Protein AF-A0A518HA60-F1 (afdb_monomer)

Structure (mmCIF, N/CA/C/O backbone):
data_AF-A0A518HA60-F1
#
_entry.id   AF-A0A518HA60-F1
#
loop_
_atom_site.group_PDB
_atom_site.id
_atom_site.type_symbol
_atom_site.label_atom_id
_atom_site.label_alt_id
_atom_site.label_comp_id
_atom_site.label_asym_id
_atom_site.label_entity_id
_atom_site.label_seq_id
_atom_site.pdbx_PDB_ins_code
_atom_site.Cartn_x
_atom_site.Cartn_y
_atom_site.Cartn_z
_atom_site.occupancy
_atom_site.B_iso_or_equiv
_atom_site.auth_seq_id
_atom_site.auth_comp_id
_atom_site.auth_asym_id
_atom_site.auth_atom_id
_atom_site.pdbx_PDB_model_num
ATOM 1 N N . MET A 1 1 ? 5.370 63.899 19.203 1.00 47.62 1 MET A N 1
ATOM 2 C CA . MET A 1 1 ? 5.753 63.215 17.944 1.00 47.62 1 MET A CA 1
ATOM 3 C C . MET A 1 1 ? 7.034 62.442 18.249 1.00 47.62 1 MET A C 1
ATOM 5 O O . MET A 1 1 ? 7.898 63.048 18.851 1.00 47.62 1 MET A O 1
ATOM 9 N N . ALA A 1 2 ? 7.220 61.149 17.992 1.00 49.16 2 ALA A N 1
ATOM 10 C CA . ALA A 1 2 ? 6.552 60.233 17.075 1.00 49.16 2 ALA A CA 1
ATOM 11 C C . ALA A 1 2 ? 6.490 58.797 17.648 1.00 49.16 2 ALA A C 1
ATOM 13 O O . ALA A 1 2 ? 7.108 58.485 18.661 1.00 49.16 2 ALA A O 1
ATOM 14 N N . ALA A 1 3 ? 5.659 57.986 16.997 1.00 49.34 3 ALA A N 1
ATOM 15 C CA . ALA A 1 3 ? 5.068 56.730 17.438 1.00 49.34 3 ALA A CA 1
ATOM 16 C C . ALA A 1 3 ? 6.052 55.577 17.696 1.00 49.34 3 ALA A C 1
ATOM 18 O O . ALA A 1 3 ? 6.947 55.312 16.898 1.00 49.34 3 ALA A O 1
ATOM 19 N N . VAL A 1 4 ? 5.782 54.818 18.761 1.00 49.41 4 VAL A N 1
ATOM 20 C CA . VAL A 1 4 ? 6.310 53.464 18.957 1.00 49.41 4 VAL A CA 1
ATOM 21 C C . VAL A 1 4 ? 5.415 52.517 18.156 1.00 49.41 4 VAL A C 1
ATOM 23 O O . VAL A 1 4 ? 4.230 52.376 18.456 1.00 49.41 4 VAL A O 1
ATOM 26 N N . LEU A 1 5 ? 5.951 51.912 17.097 1.00 54.25 5 LEU A N 1
ATOM 27 C CA . LEU A 1 5 ? 5.247 50.898 16.314 1.00 54.25 5 LEU A CA 1
ATOM 28 C C . LEU A 1 5 ? 5.143 49.616 17.149 1.00 54.25 5 LEU A C 1
ATOM 30 O O . LEU A 1 5 ? 6.115 48.879 17.298 1.00 54.25 5 LEU A O 1
ATOM 34 N N . ALA A 1 6 ? 3.962 49.361 17.709 1.00 58.62 6 ALA A N 1
ATOM 35 C CA . ALA A 1 6 ? 3.645 48.090 18.342 1.00 58.62 6 ALA A CA 1
ATOM 36 C C . ALA A 1 6 ? 3.543 47.004 17.261 1.00 58.62 6 ALA A C 1
ATOM 38 O O . ALA A 1 6 ? 2.612 46.997 16.451 1.00 58.62 6 ALA A O 1
ATOM 39 N N . LEU A 1 7 ? 4.514 46.090 17.238 1.00 49.91 7 LEU A N 1
ATOM 40 C CA . LEU A 1 7 ? 4.457 44.896 16.404 1.00 49.91 7 LEU A CA 1
ATOM 41 C C . LEU A 1 7 ? 3.309 44.017 16.920 1.00 49.91 7 LEU A C 1
ATOM 43 O O . LEU A 1 7 ? 3.367 43.485 18.027 1.00 49.91 7 LEU A O 1
ATOM 47 N N . SER A 1 8 ? 2.237 43.903 16.140 1.00 54.97 8 SER A N 1
ATOM 48 C CA . SER A 1 8 ? 1.153 42.971 16.456 1.00 54.97 8 SER A CA 1
ATOM 49 C C . SER A 1 8 ? 1.669 41.535 16.320 1.00 54.97 8 SER A C 1
ATOM 51 O O . SER A 1 8 ? 2.313 41.236 15.309 1.00 54.97 8 SER A O 1
ATOM 53 N N . PRO A 1 9 ? 1.398 40.628 17.277 1.00 57.53 9 PRO A N 1
ATOM 54 C CA . PRO A 1 9 ? 1.747 39.229 17.097 1.00 57.53 9 PRO A CA 1
ATOM 55 C C . PRO A 1 9 ? 0.926 38.678 15.930 1.00 57.53 9 PRO A C 1
ATOM 57 O O . PRO A 1 9 ? -0.299 38.826 15.890 1.00 57.53 9 PRO A O 1
ATOM 60 N N . MET A 1 10 ? 1.599 38.054 14.964 1.00 53.38 10 MET A N 1
ATOM 61 C CA . MET A 1 10 ? 0.910 37.286 13.935 1.00 53.38 10 MET A CA 1
ATOM 62 C C . MET A 1 10 ? 0.138 36.171 14.639 1.00 53.38 10 MET A C 1
ATOM 64 O O . MET A 1 10 ? 0.726 35.338 15.328 1.00 53.38 10 MET A O 1
ATOM 68 N N . ARG A 1 11 ? -1.190 36.170 14.506 1.00 58.28 11 ARG A N 1
ATOM 69 C CA . ARG A 1 11 ? -2.006 35.050 14.967 1.00 58.28 11 ARG A CA 1
ATOM 70 C C . ARG A 1 11 ? -1.642 33.831 14.127 1.00 58.28 11 ARG A C 1
ATOM 72 O O . ARG A 1 11 ? -2.031 33.750 12.966 1.00 58.28 11 ARG A O 1
ATOM 79 N N . ALA A 1 12 ? -0.906 32.895 14.719 1.00 56.56 12 ALA A N 1
ATOM 80 C CA . ALA A 1 12 ? -0.897 31.516 14.262 1.00 56.56 12 ALA A CA 1
ATOM 81 C C . ALA A 1 12 ? -2.319 30.977 14.463 1.00 56.56 12 ALA A C 1
ATOM 83 O O . ALA A 1 12 ? -2.732 30.657 15.573 1.00 56.56 12 ALA A O 1
ATOM 84 N N . GLY A 1 13 ? -3.096 31.009 13.392 1.00 50.31 13 GLY A N 1
ATOM 85 C CA . GLY A 1 13 ? -4.471 30.539 13.343 1.00 50.31 13 GLY A CA 1
ATOM 86 C C . GLY A 1 13 ? -4.757 30.053 11.936 1.00 50.31 13 GLY A C 1
ATOM 87 O O . GLY A 1 13 ? -5.606 30.605 11.249 1.00 50.31 13 GLY A O 1
ATOM 88 N N . ALA A 1 14 ? -3.957 29.094 11.473 1.00 54.66 14 ALA A N 1
ATOM 89 C CA . ALA A 1 14 ? -4.438 28.147 10.490 1.00 54.66 14 ALA A CA 1
ATOM 90 C C . ALA A 1 14 ? -4.864 26.939 11.310 1.00 54.66 14 ALA A C 1
ATOM 92 O O . ALA A 1 14 ? -4.019 26.199 11.815 1.00 54.66 14 ALA A O 1
ATOM 93 N N . ASP A 1 15 ? -6.167 26.795 11.500 1.00 51.62 15 ASP A N 1
ATOM 94 C CA . ASP A 1 15 ? -6.745 25.541 11.937 1.00 51.62 15 ASP A CA 1
ATOM 95 C C . ASP A 1 15 ? -6.334 24.515 10.873 1.00 51.62 15 ASP A C 1
ATOM 97 O O . ASP A 1 15 ? -6.898 24.471 9.776 1.00 51.62 15 ASP A O 1
ATOM 101 N N . ILE A 1 16 ? -5.274 23.747 11.142 1.00 57.53 16 ILE A N 1
ATOM 102 C CA . ILE A 1 16 ? -4.997 22.509 10.421 1.00 57.53 16 ILE A CA 1
ATOM 103 C C . ILE A 1 16 ? -6.168 21.597 10.762 1.00 57.53 16 ILE A C 1
ATOM 105 O O . ILE A 1 16 ? -6.138 20.884 11.754 1.00 57.53 16 ILE A O 1
ATOM 109 N N . GLY A 1 17 ? -7.273 21.757 10.032 1.00 55.50 17 GLY A N 1
ATOM 110 C CA . GLY A 1 17 ? -8.512 21.050 10.303 1.00 55.50 17 GLY A CA 1
ATOM 111 C C . GLY A 1 17 ? -8.214 19.563 10.365 1.00 55.50 17 GLY A C 1
ATOM 112 O O . GLY A 1 17 ? -7.912 18.964 9.332 1.00 55.50 17 GLY A O 1
ATOM 113 N N . GLU A 1 18 ? -8.253 19.011 11.577 1.00 63.25 18 GLU A N 1
ATOM 114 C CA . GLU A 1 18 ? -8.005 17.602 11.847 1.00 63.25 18 GLU A CA 1
ATOM 115 C C . GLU A 1 18 ? -8.932 16.793 10.939 1.00 63.25 18 GLU A C 1
ATOM 117 O O . GLU A 1 18 ? -10.163 16.899 11.010 1.00 63.25 18 GLU A O 1
ATOM 122 N N . ARG A 1 19 ? -8.345 16.042 10.007 1.00 67.94 19 ARG A N 1
ATOM 123 C CA . ARG A 1 19 ? -9.110 15.150 9.146 1.00 67.94 19 ARG A CA 1
ATOM 124 C C . ARG A 1 19 ? -9.366 13.883 9.945 1.00 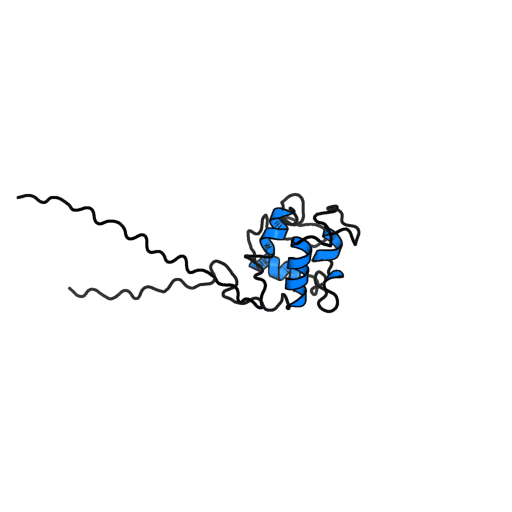67.94 19 ARG A C 1
ATOM 126 O O . ARG A 1 19 ? -8.549 12.976 9.955 1.00 67.94 19 ARG A O 1
ATOM 133 N N . ALA A 1 20 ? -10.505 13.851 10.624 1.00 67.44 20 ALA A N 1
ATOM 134 C CA . ALA A 1 20 ? -10.941 12.660 11.330 1.00 67.44 20 ALA A CA 1
ATOM 135 C C . ALA A 1 20 ? -11.471 11.623 10.328 1.00 67.44 20 ALA A C 1
ATOM 137 O O . ALA A 1 20 ? -12.507 11.843 9.695 1.00 67.44 20 ALA A O 1
ATOM 138 N N . THR A 1 21 ? -10.781 10.489 10.206 1.00 67.38 21 THR A N 1
ATOM 139 C CA . 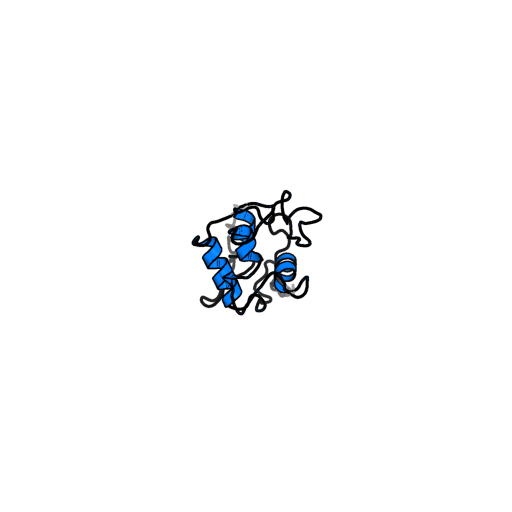THR A 1 21 ? -11.345 9.288 9.583 1.00 67.38 21 THR A CA 1
ATOM 140 C C . THR A 1 21 ? -12.482 8.778 10.473 1.00 67.38 21 THR A C 1
ATOM 142 O O . THR A 1 21 ? -12.286 8.629 11.683 1.00 67.38 21 THR A O 1
ATOM 145 N N . PRO A 1 22 ? -13.687 8.520 9.934 1.00 72.44 22 PRO A N 1
ATOM 146 C CA . PRO A 1 22 ? -14.744 7.874 10.701 1.00 72.44 22 PRO A CA 1
ATOM 147 C C . PRO A 1 22 ? -14.250 6.537 11.282 1.00 72.44 22 PRO A C 1
ATOM 149 O O . PRO A 1 22 ? -13.586 5.787 10.569 1.00 72.44 22 PRO A O 1
ATOM 152 N N . PRO A 1 23 ? -14.587 6.197 12.539 1.00 71.38 23 PRO A N 1
ATOM 153 C CA . PRO A 1 23 ? -14.033 5.026 13.231 1.00 71.38 23 PRO A CA 1
ATOM 154 C C . PRO A 1 23 ? -14.396 3.682 12.575 1.00 71.38 23 PRO A C 1
ATOM 156 O O . PRO A 1 23 ? -13.823 2.646 12.901 1.00 71.38 23 PRO A O 1
ATOM 159 N N . ASP A 1 24 ? -15.368 3.669 11.664 1.00 76.69 24 ASP A N 1
ATOM 160 C CA . ASP A 1 24 ? -15.789 2.499 10.900 1.00 76.69 24 ASP A CA 1
ATOM 161 C C . ASP A 1 24 ? -15.025 2.321 9.575 1.00 76.69 24 ASP A C 1
ATOM 163 O O . ASP A 1 24 ? -15.322 1.387 8.821 1.00 76.69 24 ASP A O 1
ATOM 167 N N . ARG A 1 25 ? -14.037 3.170 9.272 1.00 83.06 25 ARG A N 1
ATOM 168 C CA . ARG A 1 25 ? -13.336 3.189 7.980 1.00 83.06 25 ARG A CA 1
ATOM 169 C C . ARG A 1 25 ? -11.825 3.200 8.160 1.00 83.06 25 ARG A C 1
ATOM 171 O O . ARG A 1 25 ? -11.326 3.622 9.190 1.00 83.06 25 ARG A O 1
ATOM 178 N N . VAL A 1 26 ? -11.137 2.758 7.111 1.00 91.44 26 VAL A N 1
ATOM 179 C CA . VAL A 1 26 ? -9.685 2.878 6.971 1.00 91.44 26 VAL A CA 1
ATOM 180 C C . VAL A 1 26 ? -9.417 3.816 5.797 1.00 91.44 26 VAL A C 1
ATOM 182 O O . VAL A 1 26 ? -9.897 3.577 4.683 1.00 91.44 26 VAL A O 1
ATOM 185 N N . ASP A 1 27 ? -8.701 4.903 6.052 1.00 92.00 27 ASP A N 1
ATOM 186 C CA . ASP A 1 27 ? -8.347 5.922 5.073 1.00 92.00 27 ASP A CA 1
ATOM 187 C C . ASP A 1 27 ? -7.194 5.444 4.186 1.00 92.00 27 ASP A C 1
ATOM 189 O O . ASP A 1 27 ? -6.116 5.074 4.655 1.00 92.00 27 ASP A O 1
ATOM 193 N N . PHE A 1 28 ? -7.402 5.451 2.870 1.00 94.94 28 PHE A N 1
ATOM 194 C CA . PHE A 1 28 ? -6.377 4.947 1.965 1.00 94.94 28 PHE A CA 1
ATOM 195 C C . PHE A 1 28 ? -5.110 5.811 1.975 1.00 94.94 28 PHE A C 1
ATOM 197 O O . PHE A 1 28 ? -4.005 5.280 1.961 1.00 94.94 28 PHE A O 1
ATOM 204 N N . GLU A 1 29 ? -5.250 7.135 1.966 1.00 94.19 29 GLU A N 1
ATOM 205 C CA . GLU A 1 29 ? -4.101 8.034 1.876 1.00 94.19 29 GLU A CA 1
ATOM 206 C C . GLU A 1 29 ? -3.350 8.106 3.205 1.00 94.19 29 GLU A C 1
ATOM 208 O O . GLU A 1 29 ? -2.121 8.109 3.214 1.00 94.19 29 GLU A O 1
ATOM 213 N N . LEU A 1 30 ? -4.080 8.164 4.320 1.00 92.62 30 LEU A N 1
ATOM 214 C CA . LEU A 1 30 ? -3.482 8.402 5.634 1.00 92.62 30 LEU A CA 1
ATOM 215 C C . LEU A 1 30 ? -3.061 7.123 6.362 1.00 92.62 30 LEU A C 1
ATOM 217 O O . LEU A 1 30 ? -2.175 7.195 7.209 1.00 92.62 30 LEU A O 1
ATOM 221 N N . GLU A 1 31 ? -3.656 5.972 6.042 1.00 95.00 31 GLU A N 1
ATOM 222 C CA . GLU A 1 31 ? -3.402 4.720 6.769 1.00 95.00 31 GLU A CA 1
ATOM 223 C C . GLU A 1 31 ? -2.808 3.638 5.858 1.00 95.00 31 GLU A C 1
ATOM 225 O O . GLU A 1 31 ? -1.776 3.054 6.182 1.00 95.00 31 GLU A O 1
ATOM 230 N N . VAL A 1 32 ? -3.386 3.406 4.676 1.00 96.88 32 VAL A N 1
ATOM 231 C CA . VAL A 1 32 ? -2.949 2.315 3.780 1.00 96.88 32 VAL A CA 1
ATOM 232 C C . VAL A 1 32 ? -1.681 2.657 3.002 1.00 96.88 32 VAL A C 1
ATOM 234 O O . VAL A 1 32 ? -0.726 1.882 2.969 1.00 96.88 32 VAL A O 1
ATOM 237 N N . MET A 1 33 ? -1.646 3.818 2.355 1.00 97.44 33 MET A N 1
ATOM 238 C CA . MET A 1 33 ? -0.525 4.232 1.517 1.00 97.44 33 MET A CA 1
ATOM 239 C C . MET A 1 33 ? 0.812 4.296 2.285 1.00 97.44 33 MET A C 1
ATOM 241 O O . MET A 1 33 ? 1.822 3.851 1.727 1.00 97.44 33 MET A O 1
ATOM 245 N N . PRO A 1 34 ? 0.863 4.755 3.555 1.00 97.50 34 PRO A N 1
ATOM 246 C CA . PRO A 1 34 ? 2.078 4.693 4.361 1.00 97.50 34 PRO A CA 1
ATOM 247 C C . PRO A 1 34 ? 2.641 3.283 4.540 1.00 97.50 34 PRO A C 1
ATOM 249 O O . PRO A 1 34 ? 3.861 3.143 4.575 1.00 97.50 34 PRO A O 1
ATOM 252 N N . VAL A 1 35 ? 1.806 2.235 4.578 1.00 98.44 35 VAL A N 1
ATOM 253 C CA . VAL A 1 35 ? 2.280 0.839 4.623 1.00 98.44 35 VAL A CA 1
ATOM 254 C C . VAL A 1 35 ? 3.110 0.522 3.379 1.00 98.44 35 VAL A C 1
ATOM 256 O O . VAL A 1 35 ? 4.219 -0.005 3.482 1.00 98.44 35 VAL A O 1
ATOM 259 N N . PHE A 1 36 ? 2.633 0.902 2.190 1.00 98.31 36 PHE A N 1
ATOM 260 C CA . PHE A 1 36 ? 3.373 0.663 0.947 1.00 98.31 36 PHE A CA 1
ATOM 261 C C . PHE A 1 36 ? 4.710 1.398 0.910 1.00 98.31 36 PHE A C 1
ATOM 263 O O . PHE A 1 36 ? 5.680 0.862 0.371 1.00 98.31 36 PHE A O 1
ATOM 270 N N . THR A 1 37 ? 4.768 2.597 1.487 1.00 98.25 37 THR A N 1
ATOM 271 C CA . THR A 1 37 ? 6.006 3.371 1.606 1.00 98.25 37 THR A CA 1
ATOM 272 C C . THR A 1 37 ? 6.963 2.739 2.609 1.00 98.25 37 THR A C 1
ATOM 274 O O . THR A 1 37 ? 8.132 2.531 2.282 1.00 98.25 37 THR A O 1
ATOM 277 N N . LEU A 1 38 ? 6.472 2.376 3.795 1.00 98.19 38 LEU A N 1
ATOM 278 C CA . LEU A 1 38 ? 7.273 1.801 4.874 1.00 98.19 38 LEU A CA 1
ATOM 279 C C . LEU A 1 38 ? 7.972 0.506 4.442 1.00 98.19 38 LEU A C 1
ATOM 281 O O . LEU A 1 38 ? 9.154 0.322 4.719 1.00 98.19 38 LEU A O 1
ATOM 285 N N . PHE A 1 39 ? 7.269 -0.353 3.703 1.00 98.38 39 PHE A N 1
ATOM 286 C CA . PHE A 1 39 ? 7.801 -1.633 3.222 1.00 98.38 39 PHE A CA 1
ATOM 287 C C . PHE A 1 39 ? 8.363 -1.581 1.788 1.00 98.38 39 PHE A C 1
ATOM 289 O O . PHE A 1 39 ? 8.691 -2.608 1.182 1.00 98.38 39 PHE A O 1
ATOM 296 N N . GLY A 1 40 ? 8.498 -0.377 1.221 1.00 97.88 40 GLY A N 1
ATOM 297 C CA . GLY A 1 40 ? 9.157 -0.146 -0.066 1.00 97.88 40 GLY A CA 1
ATOM 298 C C . GLY A 1 40 ? 8.430 -0.734 -1.281 1.00 97.88 40 GLY A C 1
ATOM 299 O O . GLY A 1 40 ? 9.053 -0.961 -2.323 1.00 97.88 40 GLY A O 1
ATOM 300 N N . CYS A 1 41 ? 7.126 -0.997 -1.182 1.00 98.19 41 CYS A N 1
ATOM 301 C CA . CYS A 1 41 ? 6.309 -1.485 -2.293 1.00 98.19 41 CYS A CA 1
ATOM 302 C C . CYS A 1 41 ? 6.208 -0.433 -3.407 1.00 98.19 41 CYS A C 1
ATOM 304 O O . CYS A 1 41 ? 6.381 -0.754 -4.582 1.00 98.19 41 CYS A O 1
ATOM 306 N N . ASN A 1 42 ? 6.017 0.837 -3.039 1.00 98.44 42 ASN A N 1
ATOM 307 C CA . ASN A 1 42 ? 5.930 1.977 -3.961 1.00 98.44 42 ASN A CA 1
ATOM 308 C C . ASN A 1 42 ? 7.282 2.699 -4.171 1.00 98.44 42 ASN A C 1
ATOM 310 O O . ASN A 1 42 ? 7.322 3.849 -4.613 1.00 98.44 42 ASN A O 1
ATOM 314 N N . ALA A 1 43 ? 8.402 2.040 -3.861 1.00 98.31 43 ALA A N 1
ATOM 315 C CA . ALA A 1 43 ? 9.735 2.579 -4.112 1.00 98.31 43 ALA A CA 1
ATOM 316 C C . ALA A 1 43 ? 10.133 2.442 -5.591 1.00 98.31 43 ALA A C 1
ATOM 318 O O . ALA A 1 43 ? 9.643 1.567 -6.310 1.00 98.31 43 ALA A O 1
ATOM 319 N N . GLY A 1 44 ? 11.091 3.263 -6.035 1.00 98.00 44 GLY A N 1
ATOM 320 C CA . GLY A 1 44 ? 11.591 3.256 -7.418 1.00 98.00 44 GLY A CA 1
ATOM 321 C C . GLY A 1 44 ? 12.262 1.945 -7.854 1.00 98.00 44 GLY A C 1
ATOM 322 O O . GLY A 1 44 ? 12.335 1.664 -9.045 1.00 98.00 44 GLY A O 1
ATOM 323 N N . SER A 1 45 ? 12.713 1.119 -6.907 1.00 96.62 45 SER A N 1
ATOM 324 C CA . SER A 1 45 ? 13.230 -0.238 -7.150 1.00 96.62 45 SER A CA 1
ATOM 325 C C . SER A 1 45 ? 12.124 -1.301 -7.290 1.00 96.62 45 SER A C 1
ATOM 327 O O . SER A 1 45 ? 12.403 -2.467 -7.589 1.00 96.62 45 SER A O 1
ATOM 329 N N . CYS A 1 46 ? 10.862 -0.925 -7.058 1.00 97.56 46 CYS A N 1
ATOM 330 C CA . CYS A 1 46 ? 9.713 -1.822 -7.029 1.00 97.56 46 CYS A CA 1
ATOM 331 C C . CYS A 1 46 ? 8.547 -1.279 -7.881 1.00 97.56 46 CYS A C 1
ATOM 333 O O . CYS A 1 46 ? 8.760 -0.898 -9.032 1.00 97.56 46 CYS A O 1
ATOM 335 N N . HIS A 1 47 ? 7.316 -1.250 -7.364 1.00 98.38 47 HIS A N 1
ATOM 336 C CA . HIS A 1 47 ? 6.145 -0.790 -8.118 1.00 98.38 47 HIS A CA 1
ATOM 337 C C . HIS A 1 47 ? 6.098 0.731 -8.305 1.00 98.38 47 HIS A C 1
ATOM 339 O O . HIS A 1 47 ? 5.368 1.192 -9.178 1.00 98.38 47 HIS A O 1
ATOM 345 N N . GLY A 1 48 ? 6.909 1.491 -7.560 1.00 98.19 48 GLY A N 1
ATOM 346 C CA . GLY A 1 48 ? 7.118 2.929 -7.765 1.00 98.19 48 GLY A CA 1
ATOM 347 C C . GLY A 1 48 ? 8.067 3.280 -8.910 1.00 98.19 48 GLY A C 1
ATOM 348 O O . GLY A 1 48 ? 8.313 4.459 -9.169 1.00 98.19 48 GLY A O 1
ATOM 349 N N . ALA A 1 49 ? 8.646 2.281 -9.588 1.00 97.75 49 ALA A N 1
ATOM 350 C CA . ALA A 1 49 ? 9.443 2.502 -10.788 1.00 97.75 49 ALA A CA 1
ATOM 351 C C . ALA A 1 49 ? 8.611 3.205 -11.874 1.00 97.75 49 ALA A C 1
ATOM 353 O O . ALA A 1 49 ? 7.401 3.006 -11.982 1.00 97.75 49 ALA A O 1
ATOM 354 N N . ALA A 1 50 ? 9.264 3.962 -12.762 1.00 95.81 50 ALA A N 1
ATOM 355 C CA . ALA A 1 50 ? 8.577 4.672 -13.847 1.00 95.81 50 ALA A CA 1
ATOM 356 C C . ALA A 1 50 ? 7.683 3.750 -14.706 1.00 95.81 50 ALA A C 1
ATOM 358 O O . ALA A 1 50 ? 6.600 4.164 -15.129 1.00 95.81 50 ALA A O 1
ATOM 359 N N . ALA A 1 51 ? 8.108 2.500 -14.912 1.00 95.44 51 ALA A N 1
ATOM 360 C CA . ALA A 1 51 ? 7.356 1.470 -15.628 1.00 95.44 51 ALA A CA 1
ATOM 361 C C . ALA A 1 51 ? 6.486 0.568 -14.722 1.00 95.44 51 ALA A C 1
ATOM 363 O O . ALA A 1 51 ? 5.693 -0.214 -15.238 1.00 95.44 51 ALA A O 1
ATOM 364 N N . GLY A 1 52 ? 6.614 0.657 -13.394 1.00 96.69 52 GLY A N 1
ATOM 365 C CA . GLY A 1 52 ? 6.078 -0.340 -12.462 1.00 96.69 52 GLY A CA 1
ATOM 366 C C . GLY A 1 52 ? 6.740 -1.716 -12.622 1.00 96.69 52 GLY A C 1
ATOM 367 O O . GLY A 1 52 ? 7.806 -1.846 -13.228 1.00 96.69 52 GLY A O 1
ATOM 368 N N . ARG A 1 53 ? 6.108 -2.760 -12.075 1.00 95.31 53 ARG A N 1
ATOM 369 C CA . ARG A 1 53 ? 6.548 -4.167 -12.176 1.00 95.31 53 ARG A CA 1
ATOM 370 C C . ARG A 1 53 ? 5.340 -5.094 -12.269 1.00 95.31 53 ARG A C 1
ATOM 372 O O . ARG A 1 53 ? 4.331 -4.849 -11.622 1.00 95.31 53 ARG A O 1
ATOM 379 N N . GLY A 1 54 ? 5.430 -6.158 -13.070 1.00 91.56 54 GLY A N 1
ATOM 380 C CA . GLY A 1 54 ? 4.367 -7.176 -13.156 1.00 91.56 54 GLY A CA 1
ATOM 381 C C . GLY A 1 54 ? 3.010 -6.648 -13.646 1.00 91.56 54 GLY A C 1
ATOM 382 O O . GLY A 1 54 ? 1.974 -7.206 -13.301 1.00 91.56 54 GLY A O 1
ATOM 383 N N . GLY A 1 55 ? 3.000 -5.549 -14.410 1.00 93.50 55 GLY A N 1
ATOM 384 C CA . GLY A 1 55 ? 1.765 -4.868 -14.819 1.00 93.50 55 GLY A CA 1
ATOM 385 C C . GLY A 1 55 ? 1.105 -4.037 -13.712 1.00 93.50 55 GLY A C 1
ATOM 386 O O . GLY A 1 55 ? 0.000 -3.544 -13.914 1.00 93.50 55 GLY A O 1
ATOM 387 N N . PHE A 1 56 ? 1.775 -3.859 -12.570 1.00 97.12 56 PHE A N 1
ATOM 388 C CA . PHE A 1 56 ? 1.309 -3.055 -11.448 1.00 97.12 56 PHE A CA 1
ATOM 389 C C . PHE A 1 56 ? 2.243 -1.873 -11.199 1.00 97.12 56 PHE A C 1
ATOM 391 O O . PHE A 1 56 ? 3.453 -2.044 -10.997 1.00 97.12 56 PHE A O 1
ATOM 398 N N . LYS A 1 57 ? 1.677 -0.666 -11.223 1.00 97.75 57 LYS A N 1
ATOM 399 C CA . LYS A 1 57 ? 2.405 0.581 -11.015 1.00 97.75 57 LYS A CA 1
ATOM 400 C C . LYS A 1 57 ? 1.731 1.398 -9.924 1.00 97.75 57 LYS A C 1
ATOM 402 O O . LYS A 1 57 ? 0.546 1.702 -10.024 1.00 97.75 57 LYS A O 1
ATOM 407 N N . LEU A 1 58 ? 2.540 1.792 -8.952 1.00 98.38 58 LEU A N 1
ATOM 408 C CA . LEU A 1 58 ? 2.212 2.789 -7.948 1.00 98.38 58 LEU A CA 1
ATOM 409 C C . LEU A 1 58 ? 3.033 4.052 -8.220 1.00 98.38 58 LEU A C 1
ATOM 411 O O . LEU A 1 58 ? 4.058 4.030 -8.906 1.00 98.38 58 LEU A O 1
ATOM 415 N N . SER A 1 59 ? 2.564 5.174 -7.707 1.00 98.19 59 SER A N 1
ATOM 416 C CA . SER A 1 59 ? 3.269 6.437 -7.710 1.00 98.19 59 SER A CA 1
ATOM 417 C C . SER A 1 59 ? 4.485 6.335 -6.789 1.00 98.19 59 SER A C 1
ATOM 419 O O . SER A 1 59 ? 4.463 5.650 -5.764 1.00 98.19 59 SER A O 1
ATOM 421 N N . LEU A 1 60 ? 5.582 6.990 -7.172 1.00 98.38 60 LEU A N 1
ATOM 422 C CA . LEU A 1 60 ? 6.817 6.949 -6.397 1.00 98.38 60 LEU A CA 1
ATOM 423 C C . LEU A 1 60 ? 6.564 7.532 -4.999 1.00 98.38 60 LEU A C 1
ATOM 425 O O . LEU A 1 60 ? 6.224 8.708 -4.883 1.00 98.38 60 LEU A O 1
ATOM 429 N N . TYR A 1 61 ? 6.723 6.700 -3.967 1.00 97.50 61 TYR A N 1
ATOM 430 C CA . TYR A 1 61 ? 6.492 7.049 -2.559 1.00 97.50 61 TYR A CA 1
ATOM 431 C C . TYR A 1 61 ? 5.119 7.682 -2.263 1.00 97.50 61 TYR A C 1
ATOM 433 O O . TYR A 1 61 ? 5.000 8.489 -1.344 1.00 97.50 61 TYR A O 1
ATOM 441 N N . GLY A 1 62 ? 4.080 7.326 -3.028 1.00 96.31 62 GLY A N 1
ATOM 442 C CA . GLY A 1 62 ? 2.723 7.832 -2.793 1.00 96.31 62 GLY A CA 1
ATOM 443 C C . GLY A 1 62 ? 2.482 9.257 -3.302 1.00 96.31 62 GLY A C 1
ATOM 444 O O . GLY A 1 62 ? 1.601 9.950 -2.806 1.00 96.31 62 GLY A O 1
ATOM 445 N N . GLY A 1 63 ? 3.265 9.722 -4.282 1.00 96.25 63 GLY A N 1
ATOM 446 C CA . GLY A 1 63 ? 3.119 11.057 -4.871 1.00 96.25 63 GLY A CA 1
ATOM 447 C C . GLY A 1 63 ? 1.770 11.342 -5.557 1.00 96.25 63 GLY A C 1
ATOM 448 O O . GLY A 1 63 ? 1.456 12.507 -5.786 1.00 96.25 63 GLY A O 1
ATOM 449 N N . ASP A 1 64 ? 0.971 10.320 -5.884 1.00 95.94 64 ASP A N 1
ATOM 450 C CA . ASP A 1 64 ? -0.420 10.462 -6.345 1.00 95.94 64 ASP A CA 1
ATOM 451 C C . ASP A 1 64 ? -1.321 9.380 -5.706 1.00 95.94 64 ASP A C 1
ATOM 453 O O . ASP A 1 64 ? -1.590 8.338 -6.318 1.00 95.94 64 ASP A O 1
ATOM 457 N N . PRO A 1 65 ? -1.838 9.628 -4.485 1.00 94.94 65 PRO A N 1
ATOM 458 C CA . PRO A 1 65 ? -2.662 8.665 -3.752 1.00 94.94 65 PRO A CA 1
ATOM 459 C C . PRO A 1 65 ? -3.940 8.275 -4.507 1.00 94.94 65 PRO A C 1
ATOM 461 O O . PRO A 1 65 ? -4.397 7.133 -4.448 1.00 94.94 65 PRO A O 1
ATOM 464 N N . ARG A 1 66 ? -4.520 9.214 -5.268 1.00 94.56 66 ARG A N 1
ATOM 465 C CA . ARG A 1 66 ? -5.733 8.968 -6.058 1.00 94.56 66 ARG A CA 1
ATOM 466 C C . ARG A 1 66 ? -5.452 8.023 -7.220 1.00 94.56 66 ARG A C 1
ATOM 468 O O . ARG A 1 66 ? -6.306 7.200 -7.551 1.00 94.56 66 ARG A O 1
ATOM 475 N N . ALA A 1 67 ? -4.318 8.180 -7.899 1.00 95.31 67 ALA A N 1
ATOM 476 C CA . ALA A 1 67 ? -3.915 7.257 -8.953 1.00 95.31 67 ALA A CA 1
ATOM 477 C C . ALA A 1 67 ? -3.598 5.869 -8.396 1.00 95.31 67 ALA A C 1
ATOM 479 O O . A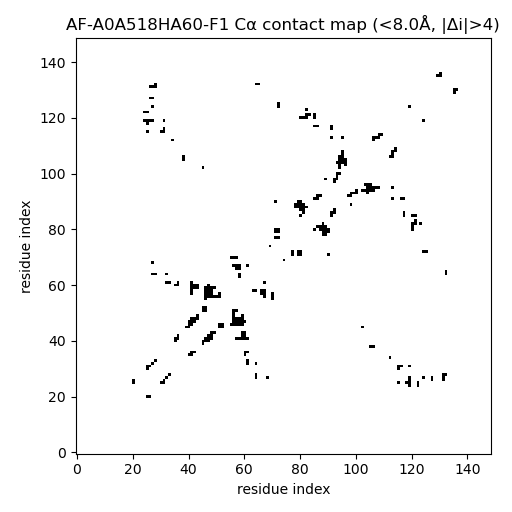LA A 1 67 ? -4.041 4.889 -8.991 1.00 95.31 67 ALA A O 1
ATOM 480 N N . ASP A 1 68 ? -2.932 5.793 -7.245 1.00 97.62 68 ASP A N 1
ATOM 481 C CA . ASP A 1 68 ? -2.573 4.531 -6.588 1.00 97.62 68 ASP A CA 1
ATOM 482 C C . ASP A 1 68 ? -3.803 3.744 -6.154 1.00 97.62 68 ASP A C 1
ATOM 484 O O . ASP A 1 68 ? -3.930 2.556 -6.456 1.00 97.62 68 ASP A O 1
ATOM 488 N N . HIS A 1 69 ? -4.773 4.429 -5.551 1.00 97.06 69 HIS A N 1
ATOM 489 C CA . HIS A 1 69 ? -6.064 3.837 -5.219 1.00 97.06 69 HIS A CA 1
ATOM 490 C C . HIS A 1 69 ? -6.766 3.271 -6.455 1.00 97.06 69 HIS A C 1
ATOM 492 O O . HIS A 1 69 ? -7.196 2.118 -6.458 1.00 97.06 69 HIS A O 1
ATOM 498 N N . ARG A 1 70 ? -6.828 4.040 -7.552 1.00 95.56 70 ARG A N 1
ATOM 499 C CA . ARG A 1 70 ? -7.408 3.550 -8.815 1.00 95.56 70 ARG A CA 1
ATOM 500 C C . ARG A 1 70 ? -6.631 2.363 -9.383 1.00 95.56 70 ARG A C 1
ATOM 502 O O . ARG A 1 70 ? -7.256 1.453 -9.928 1.00 95.56 70 ARG A O 1
ATOM 509 N N . ALA A 1 71 ? -5.303 2.371 -9.279 1.00 96.44 71 ALA A N 1
ATOM 510 C CA . ALA A 1 71 ? -4.459 1.279 -9.745 1.00 96.44 71 ALA A CA 1
ATOM 511 C C . ALA A 1 71 ? -4.762 -0.023 -8.999 1.00 96.44 71 ALA A C 1
ATOM 513 O O . ALA A 1 71 ? -4.931 -1.064 -9.628 1.00 96.44 71 ALA A O 1
ATOM 514 N N . ILE A 1 72 ? -4.932 0.058 -7.683 1.00 97.19 72 ILE A N 1
ATOM 515 C CA . ILE A 1 72 ? -5.264 -1.088 -6.837 1.00 97.19 72 ILE A CA 1
ATOM 516 C C . ILE A 1 72 ? -6.703 -1.562 -7.069 1.00 97.19 72 ILE A C 1
ATOM 518 O O . ILE A 1 72 ? -6.947 -2.746 -7.273 1.00 97.19 72 ILE A O 1
ATOM 522 N N . VAL A 1 73 ? -7.673 -0.648 -7.047 1.00 95.75 73 VAL A N 1
ATOM 523 C CA . VAL A 1 73 ? -9.094 -1.021 -6.956 1.00 95.75 73 VAL A CA 1
ATOM 524 C C . VAL A 1 73 ? -9.733 -1.279 -8.322 1.00 95.75 73 VAL A C 1
ATOM 526 O O . VAL A 1 73 ? -10.734 -1.989 -8.406 1.00 95.75 73 VAL A O 1
ATOM 529 N N . ARG A 1 74 ? -9.220 -0.678 -9.405 1.00 92.25 74 ARG A N 1
ATOM 530 C CA . ARG A 1 74 ? -9.922 -0.647 -10.706 1.00 92.25 74 ARG A CA 1
ATOM 531 C C . ARG A 1 74 ? -9.127 -1.196 -11.883 1.00 92.25 74 ARG A C 1
ATOM 533 O O . ARG A 1 74 ? -9.739 -1.712 -12.814 1.00 92.25 74 ARG A O 1
ATOM 540 N N . GLN A 1 75 ? -7.804 -1.040 -11.907 1.00 92.31 75 GLN A N 1
ATOM 541 C CA . GLN A 1 75 ? -7.021 -1.493 -13.060 1.00 92.31 75 GLN A CA 1
ATOM 542 C C . GLN A 1 75 ? -7.026 -3.016 -13.164 1.00 92.31 75 GLN A C 1
ATOM 544 O O . GLN A 1 75 ? -7.145 -3.715 -12.160 1.00 92.31 75 GLN A O 1
ATOM 549 N N . LEU A 1 76 ? -6.889 -3.515 -14.398 1.00 91.06 76 LEU A N 1
ATOM 550 C CA . LEU A 1 76 ? -6.911 -4.950 -14.698 1.00 91.06 76 LEU A CA 1
ATOM 551 C C . LEU A 1 76 ? -8.118 -5.649 -14.053 1.00 91.06 76 LEU A C 1
ATOM 553 O O . LEU A 1 76 ? -7.977 -6.694 -13.427 1.00 91.06 76 LEU A O 1
ATOM 557 N N . GLU A 1 77 ? -9.285 -5.005 -14.153 1.00 89.88 77 GLU A N 1
ATOM 558 C CA . GLU A 1 77 ? -10.564 -5.522 -13.652 1.00 89.88 77 GLU A CA 1
ATOM 559 C C . GLU A 1 77 ? -10.574 -5.791 -12.135 1.00 89.88 77 GLU A C 1
ATOM 561 O O . GLU A 1 77 ? -11.352 -6.600 -11.642 1.00 89.88 77 GLU A O 1
ATOM 566 N N . GLY A 1 78 ? -9.727 -5.083 -11.375 1.00 89.69 78 GLY A N 1
ATOM 567 C CA . GLY A 1 78 ? -9.673 -5.190 -9.916 1.00 89.69 78 GLY A CA 1
ATOM 568 C C . GLY A 1 78 ? -8.945 -6.435 -9.407 1.00 89.69 78 GLY A C 1
ATOM 569 O O . GLY A 1 78 ? -9.089 -6.775 -8.238 1.00 89.69 78 GLY A O 1
ATOM 570 N N . ARG A 1 79 ? -8.129 -7.095 -10.244 1.00 94.69 79 ARG A N 1
ATOM 571 C CA . ARG A 1 79 ? -7.431 -8.357 -9.916 1.00 94.69 79 ARG A CA 1
ATOM 572 C C . ARG A 1 79 ? -6.600 -8.355 -8.625 1.00 94.69 79 ARG A C 1
ATOM 574 O O . ARG A 1 79 ? -6.197 -9.419 -8.170 1.00 94.69 79 ARG A O 1
ATOM 581 N N . TRP A 1 80 ? -6.255 -7.182 -8.095 1.00 95.88 80 TRP A N 1
ATOM 582 C CA . TRP A 1 80 ? -5.427 -7.041 -6.896 1.00 95.88 80 TRP A CA 1
ATOM 583 C C . TRP A 1 80 ? -6.210 -7.283 -5.606 1.00 95.88 80 TRP A C 1
ATOM 585 O O . TRP A 1 80 ? -5.593 -7.569 -4.582 1.00 95.88 80 TRP A O 1
ATOM 595 N N . ILE A 1 81 ? -7.541 -7.168 -5.662 1.00 96.81 81 ILE A N 1
ATOM 596 C CA . ILE A 1 81 ? -8.441 -7.197 -4.512 1.00 96.81 81 ILE A CA 1
ATOM 597 C C . ILE A 1 81 ? -9.435 -8.350 -4.645 1.00 96.81 81 ILE A C 1
ATOM 599 O O . ILE A 1 81 ? -10.176 -8.443 -5.621 1.00 96.81 81 ILE A O 1
ATOM 603 N N . ASN A 1 82 ? -9.517 -9.174 -3.606 1.00 96.06 82 ASN A N 1
ATOM 604 C CA . ASN A 1 82 ? -10.562 -10.167 -3.423 1.00 96.06 82 ASN A CA 1
ATOM 605 C C . ASN A 1 82 ? -11.407 -9.790 -2.197 1.00 96.06 82 ASN A C 1
ATOM 607 O O . ASN A 1 82 ? -10.994 -9.967 -1.056 1.00 96.06 82 ASN A O 1
ATOM 611 N N . LEU A 1 83 ? -12.612 -9.265 -2.430 1.00 94.19 83 LEU A N 1
ATOM 612 C CA . LEU A 1 83 ? -13.515 -8.856 -1.345 1.00 94.19 83 LEU A CA 1
ATOM 613 C C . LEU A 1 83 ? -14.143 -10.041 -0.606 1.00 94.19 83 LEU A C 1
ATOM 615 O O . LEU A 1 83 ? -14.517 -9.907 0.554 1.00 94.19 83 LEU A O 1
ATOM 619 N N . ALA A 1 84 ? -14.288 -11.186 -1.278 1.00 95.44 84 ALA A N 1
ATOM 620 C CA . ALA A 1 84 ? -14.869 -12.382 -0.675 1.00 95.44 84 ALA A CA 1
ATOM 621 C C . ALA A 1 84 ? -13.878 -13.078 0.269 1.00 95.44 84 ALA A C 1
ATOM 623 O O . ALA A 1 84 ? -14.292 -13.692 1.247 1.00 95.44 84 ALA A O 1
ATOM 624 N N . SER A 1 85 ? -12.582 -12.961 -0.025 1.00 96.50 85 SER A N 1
ATOM 625 C CA . SER A 1 85 ? -11.490 -13.488 0.787 1.00 96.50 85 SER A CA 1
ATOM 626 C C . SER A 1 85 ? -10.322 -12.495 0.770 1.00 96.50 85 SER A C 1
ATOM 628 O O . SER A 1 85 ? -9.473 -12.568 -0.120 1.00 96.50 85 SER A O 1
ATOM 630 N N . PRO A 1 86 ? -10.287 -11.529 1.712 1.00 96.75 86 PRO A N 1
ATOM 631 C CA . PRO A 1 86 ? -9.263 -10.487 1.744 1.00 96.75 86 PRO A CA 1
ATOM 632 C C . PRO A 1 86 ? -7.829 -11.026 1.725 1.00 96.75 86 PRO A C 1
ATOM 634 O O . PRO A 1 86 ? -7.005 -10.468 1.007 1.00 96.75 86 PRO A O 1
ATOM 637 N N . ASP A 1 87 ? -7.559 -12.131 2.426 1.00 95.62 87 ASP A N 1
ATOM 638 C CA . ASP A 1 87 ? -6.264 -12.833 2.422 1.00 95.62 87 ASP A CA 1
ATOM 639 C C . ASP A 1 87 ? -5.772 -13.229 1.037 1.00 95.62 87 ASP A C 1
ATOM 641 O O . ASP A 1 87 ? -4.586 -13.114 0.738 1.00 95.62 87 ASP A O 1
ATOM 645 N N . ASP A 1 88 ? -6.696 -13.664 0.183 1.00 96.94 88 ASP A N 1
ATOM 646 C CA . ASP A 1 88 ? -6.383 -14.146 -1.159 1.00 96.94 88 ASP A CA 1
ATOM 647 C C . ASP A 1 88 ? -6.190 -12.988 -2.152 1.00 96.94 88 ASP A C 1
ATOM 649 O O . ASP A 1 88 ? -5.960 -13.205 -3.344 1.00 96.94 88 ASP A O 1
ATOM 653 N N . SER A 1 89 ? -6.301 -11.737 -1.694 1.00 97.81 89 SER A N 1
ATOM 654 C CA . SER A 1 89 ? -5.964 -10.567 -2.502 1.00 97.81 89 SER A CA 1
ATOM 655 C C . SER A 1 89 ? -4.476 -10.595 -2.829 1.00 97.81 89 SER A C 1
ATOM 657 O O . SER A 1 89 ? -3.649 -10.666 -1.923 1.00 97.81 89 SER A O 1
ATOM 659 N N . LEU A 1 90 ? -4.105 -10.441 -4.104 1.00 97.12 90 LEU A N 1
ATOM 660 C CA . LEU A 1 90 ? -2.690 -10.355 -4.501 1.00 97.12 90 LEU A CA 1
ATOM 661 C C . LEU A 1 90 ? -1.952 -9.233 -3.754 1.00 97.12 90 LEU A C 1
ATOM 663 O O . LEU A 1 90 ? -0.777 -9.379 -3.429 1.00 97.12 90 LEU A O 1
ATOM 667 N N . LEU A 1 91 ? -2.668 -8.152 -3.415 1.00 97.00 91 LEU A N 1
ATOM 668 C CA . LEU A 1 91 ? -2.149 -7.042 -2.612 1.00 97.00 91 LEU A CA 1
ATOM 669 C C . LEU A 1 91 ? -1.658 -7.463 -1.210 1.00 97.00 91 LEU A C 1
ATOM 671 O O . LEU A 1 91 ? -0.858 -6.741 -0.623 1.00 97.00 91 LEU A O 1
ATOM 675 N N . LEU A 1 92 ? -2.123 -8.602 -0.685 1.00 97.69 92 LEU A N 1
ATOM 676 C CA . LEU A 1 92 ? -1.698 -9.197 0.587 1.00 97.69 92 LEU A CA 1
ATOM 677 C C . LEU A 1 92 ? -0.840 -10.446 0.378 1.00 97.69 92 LEU A C 1
ATOM 679 O O . LEU A 1 92 ? 0.230 -10.564 0.975 1.00 97.69 92 LEU A O 1
ATOM 683 N N . ALA A 1 93 ? -1.281 -11.361 -0.484 1.00 97.88 93 ALA A N 1
ATOM 684 C CA . ALA A 1 93 ? -0.650 -12.662 -0.666 1.00 97.88 93 ALA A CA 1
ATOM 685 C C . ALA A 1 93 ? 0.786 -12.572 -1.214 1.00 97.88 93 ALA A C 1
ATOM 687 O O . ALA A 1 93 ? 1.653 -13.332 -0.787 1.00 97.88 93 ALA A O 1
ATOM 688 N N . GLU A 1 94 ? 1.071 -11.631 -2.122 1.00 97.44 94 GLU A N 1
ATOM 689 C CA . GLU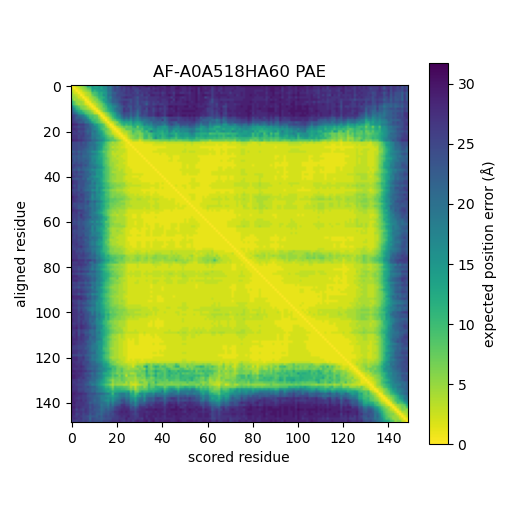 A 1 94 ? 2.425 -11.440 -2.661 1.00 97.44 94 GLU A CA 1
ATOM 690 C C . GLU A 1 94 ? 3.404 -10.844 -1.622 1.00 97.44 94 GLU A C 1
ATOM 692 O O . GLU A 1 94 ? 4.449 -11.447 -1.372 1.00 97.44 94 GLU A O 1
ATOM 697 N N . PRO A 1 95 ? 3.126 -9.698 -0.964 1.00 97.50 95 PRO A N 1
ATOM 698 C CA . PRO A 1 95 ? 4.067 -9.114 -0.002 1.00 97.50 95 PRO A CA 1
ATOM 699 C C . PRO A 1 95 ? 4.241 -9.928 1.288 1.00 97.50 95 PRO A C 1
ATOM 701 O O . PRO A 1 95 ? 5.282 -9.795 1.930 1.00 97.50 95 PRO A O 1
ATOM 704 N N . THR A 1 96 ? 3.277 -10.781 1.649 1.00 98.19 96 THR A N 1
ATOM 705 C CA . THR A 1 96 ? 3.406 -11.751 2.759 1.00 98.19 96 THR A CA 1
ATOM 706 C C . THR A 1 96 ? 4.051 -13.071 2.335 1.00 98.19 96 THR A C 1
ATOM 708 O O . THR A 1 96 ? 4.259 -13.953 3.163 1.00 98.19 96 THR A O 1
ATOM 711 N N . PHE A 1 97 ? 4.391 -13.208 1.050 1.00 97.75 97 PHE A N 1
ATOM 712 C CA . PHE A 1 97 ? 4.999 -14.402 0.467 1.00 97.75 97 PHE A CA 1
ATOM 713 C C . PHE A 1 97 ? 4.146 -15.681 0.594 1.00 97.75 97 PHE A C 1
ATOM 715 O O . PHE A 1 97 ? 4.660 -16.792 0.488 1.00 97.75 97 PHE A O 1
ATOM 722 N N . ALA A 1 98 ? 2.828 -15.538 0.774 1.00 97.19 98 ALA A N 1
ATOM 723 C CA . ALA A 1 98 ? 1.875 -16.636 0.594 1.00 97.19 98 ALA A CA 1
ATOM 724 C C . ALA A 1 98 ? 1.788 -17.066 -0.884 1.00 97.19 98 ALA A C 1
ATOM 726 O O . ALA A 1 98 ? 1.465 -18.213 -1.191 1.00 97.19 98 ALA A O 1
ATOM 727 N N . LEU A 1 99 ? 2.112 -16.143 -1.793 1.00 96.56 99 LEU A N 1
ATOM 728 C CA . LEU A 1 99 ? 2.385 -16.395 -3.203 1.00 96.56 99 LEU A CA 1
ATOM 729 C C . LEU A 1 99 ? 3.782 -15.883 -3.565 1.00 96.56 99 LEU A C 1
ATOM 731 O O . LEU A 1 99 ? 4.246 -14.877 -3.024 1.00 96.56 99 LEU A O 1
ATOM 735 N N . ASP A 1 100 ? 4.426 -16.560 -4.518 1.00 96.81 100 ASP A N 1
ATOM 736 C CA . ASP A 1 100 ? 5.752 -16.183 -5.007 1.00 96.81 100 ASP A CA 1
ATOM 737 C C . ASP A 1 100 ? 5.767 -14.730 -5.489 1.00 96.81 100 ASP A C 1
ATOM 739 O O . ASP A 1 100 ? 5.100 -14.355 -6.456 1.00 96.81 100 ASP A O 1
ATOM 743 N N . HIS A 1 101 ? 6.597 -13.915 -4.843 1.00 97.25 101 HIS A N 1
ATOM 744 C CA . HIS A 1 101 ? 6.746 -12.510 -5.175 1.00 97.25 101 HIS A CA 1
ATOM 745 C C . HIS A 1 101 ? 8.195 -12.194 -5.533 1.00 97.25 101 HIS A C 1
ATOM 747 O O . HIS A 1 101 ? 9.108 -12.353 -4.726 1.00 97.25 101 HIS A O 1
ATOM 753 N N . GLY A 1 102 ? 8.422 -11.642 -6.729 1.00 95.75 102 GLY A N 1
ATOM 754 C CA . GLY A 1 102 ? 9.752 -11.184 -7.159 1.00 95.75 102 GLY A CA 1
ATOM 755 C C . GLY A 1 102 ? 10.314 -10.013 -6.337 1.00 95.75 102 GLY A C 1
ATOM 756 O O . GLY A 1 102 ? 11.431 -9.558 -6.588 1.00 95.75 102 GLY A O 1
ATOM 757 N N . GLY A 1 103 ? 9.529 -9.468 -5.405 1.00 95.25 103 GLY A N 1
ATOM 758 C CA . GLY A 1 103 ? 9.982 -8.541 -4.379 1.00 95.25 103 GLY A CA 1
ATOM 759 C C . GLY A 1 103 ? 10.469 -9.218 -3.093 1.00 95.25 103 GLY A C 1
ATOM 760 O O . GLY A 1 103 ? 11.064 -8.523 -2.272 1.00 95.25 103 GLY A O 1
ATOM 761 N N . GLY A 1 104 ? 10.251 -10.521 -2.916 1.00 97.38 104 GLY A N 1
ATOM 762 C CA . GLY A 1 104 ? 10.450 -11.227 -1.651 1.00 97.38 104 GLY A CA 1
ATOM 763 C C . GLY A 1 104 ? 9.422 -10.839 -0.584 1.00 97.38 104 GLY A C 1
ATOM 764 O O . GLY A 1 104 ? 8.541 -10.013 -0.827 1.00 97.38 104 GLY A O 1
ATOM 765 N N . LEU A 1 105 ? 9.574 -11.424 0.605 1.00 97.94 105 LEU A N 1
ATOM 766 C CA . LEU A 1 105 ? 8.789 -11.096 1.794 1.00 97.94 105 LEU A CA 1
ATOM 767 C C . LEU A 1 105 ? 8.988 -9.626 2.194 1.00 97.94 105 LEU A C 1
ATOM 769 O O . LEU A 1 105 ? 10.120 -9.144 2.280 1.00 97.94 105 LEU A O 1
ATOM 773 N N . ARG A 1 106 ? 7.884 -8.914 2.428 1.00 97.81 106 ARG A N 1
ATOM 774 C CA . ARG A 1 106 ? 7.864 -7.499 2.831 1.00 97.81 106 ARG A CA 1
ATOM 775 C C . ARG A 1 106 ? 7.439 -7.315 4.273 1.00 97.81 106 ARG A C 1
ATOM 777 O O . ARG A 1 106 ? 8.047 -6.509 4.967 1.00 97.81 106 ARG A O 1
ATOM 784 N N . TYR A 1 107 ? 6.440 -8.065 4.711 1.00 97.88 107 TYR A N 1
ATOM 785 C CA . TYR A 1 107 ? 5.970 -8.091 6.090 1.00 97.88 107 TYR A CA 1
ATOM 786 C C . TYR A 1 107 ? 5.295 -9.432 6.375 1.00 97.88 107 TYR A C 1
ATOM 788 O O . TYR A 1 107 ? 4.783 -10.076 5.462 1.00 97.88 107 TYR A O 1
ATOM 796 N N . GLU A 1 108 ? 5.301 -9.843 7.641 1.00 98.00 108 GLU A N 1
ATOM 797 C CA . GLU A 1 108 ? 4.678 -11.095 8.075 1.00 98.00 108 GLU A CA 1
ATOM 798 C C . GLU A 1 108 ? 3.152 -11.045 7.922 1.00 98.00 108 GLU A C 1
ATOM 800 O O . GLU A 1 108 ? 2.530 -9.981 8.048 1.00 98.00 108 GLU A O 1
ATOM 805 N N . ALA A 1 109 ? 2.535 -12.202 7.679 1.00 96.75 109 ALA A N 1
ATOM 806 C CA . ALA A 1 109 ? 1.091 -12.318 7.465 1.00 96.75 109 ALA A CA 1
ATOM 807 C C . ALA A 1 109 ? 0.246 -11.921 8.693 1.00 96.75 109 ALA A C 1
ATOM 809 O O . ALA A 1 109 ? -0.900 -11.496 8.537 1.00 96.75 109 ALA A O 1
ATOM 810 N N . ASP A 1 110 ? 0.810 -12.032 9.897 1.00 96.81 110 ASP A N 1
ATOM 811 C CA . ASP A 1 110 ? 0.191 -11.677 11.179 1.00 96.81 110 ASP A CA 1
ATOM 812 C C . ASP A 1 110 ? 0.590 -10.279 11.691 1.00 96.81 110 ASP A C 1
ATOM 814 O O . ASP A 1 110 ? 0.211 -9.884 12.795 1.00 96.81 110 ASP A O 1
ATOM 818 N N . SER A 1 111 ? 1.326 -9.504 10.891 1.00 98.25 111 SER A N 1
ATOM 819 C CA . SER A 1 111 ? 1.731 -8.143 11.247 1.00 98.25 111 SER A CA 1
ATOM 820 C C . SER A 1 111 ? 0.559 -7.154 11.264 1.00 98.25 111 SER A C 1
ATOM 822 O O . SER A 1 111 ? -0.438 -7.315 10.556 1.00 98.25 111 SER A O 1
ATOM 824 N N . GLU A 1 112 ? 0.719 -6.050 12.001 1.00 97.94 112 GLU A N 1
ATOM 825 C CA . GLU A 1 112 ? -0.247 -4.939 11.998 1.00 97.94 112 GLU A CA 1
ATOM 826 C C . GLU A 1 112 ? -0.484 -4.380 10.587 1.00 97.94 112 GLU A C 1
ATOM 828 O O . GLU A 1 112 ? -1.607 -4.032 10.234 1.00 97.94 112 GLU A O 1
ATOM 833 N N . ALA A 1 113 ? 0.557 -4.350 9.751 1.00 97.56 113 ALA A N 1
ATOM 834 C CA . ALA A 1 113 ? 0.474 -3.914 8.361 1.00 97.56 113 ALA A CA 1
ATOM 835 C C . ALA A 1 113 ? -0.448 -4.810 7.520 1.00 97.56 113 ALA A C 1
ATOM 837 O O . ALA A 1 113 ? -1.309 -4.310 6.791 1.00 97.56 113 ALA A O 1
ATOM 838 N N . ALA A 1 114 ? -0.294 -6.132 7.648 1.00 98.12 114 ALA A N 1
ATOM 839 C CA . ALA A 1 114 ? -1.166 -7.095 6.986 1.00 98.12 114 ALA A CA 1
ATOM 840 C C . ALA A 1 114 ? -2.604 -7.003 7.522 1.00 98.12 114 ALA A C 1
ATOM 842 O O . ALA A 1 114 ? -3.556 -7.028 6.741 1.00 98.12 114 ALA A O 1
ATOM 843 N N . GLY A 1 115 ? -2.768 -6.834 8.839 1.00 98.00 115 GLY A N 1
ATOM 844 C CA . GLY A 1 115 ? -4.065 -6.607 9.481 1.00 98.00 115 GLY A CA 1
ATOM 845 C C . GLY A 1 115 ? -4.785 -5.365 8.948 1.00 98.00 115 GLY A C 1
ATOM 846 O O . GLY A 1 115 ? -5.940 -5.452 8.540 1.00 98.00 115 GLY A O 1
ATOM 847 N N . LEU A 1 116 ? -4.089 -4.230 8.857 1.00 97.38 116 LEU A N 1
ATOM 848 C CA . LEU A 1 116 ? -4.651 -2.975 8.355 1.00 97.38 116 LEU A CA 1
ATOM 849 C C . LEU A 1 116 ? -5.115 -3.087 6.897 1.00 97.38 116 LEU A C 1
ATOM 851 O O . LEU A 1 116 ? -6.210 -2.645 6.548 1.00 97.38 116 LEU A O 1
ATOM 855 N N . LEU A 1 117 ? -4.295 -3.696 6.037 1.00 97.38 117 LEU A N 1
ATOM 856 C CA . LEU A 1 117 ? -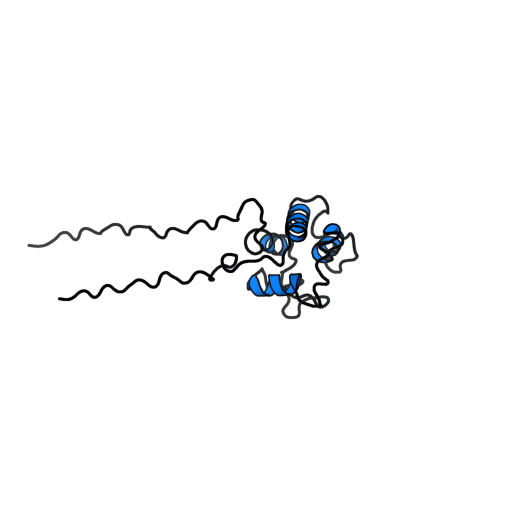4.634 -3.901 4.627 1.00 97.38 117 LEU A CA 1
ATOM 857 C C . LEU A 1 117 ? -5.834 -4.833 4.461 1.00 97.38 117 LEU A C 1
ATOM 859 O O . LEU A 1 117 ? -6.733 -4.548 3.670 1.00 97.38 117 LEU A O 1
ATOM 863 N N . ARG A 1 118 ? -5.875 -5.918 5.232 1.00 97.62 118 ARG A N 1
ATOM 864 C CA . ARG A 1 118 ? -7.000 -6.855 5.270 1.00 97.62 118 ARG A CA 1
ATOM 865 C C . ARG A 1 118 ? -8.289 -6.160 5.691 1.00 97.62 118 ARG A C 1
ATOM 867 O O . ARG A 1 118 ? -9.308 -6.334 5.026 1.00 97.62 118 ARG A O 1
ATOM 874 N N . ASP A 1 119 ? -8.235 -5.344 6.737 1.00 96.12 119 ASP A N 1
ATOM 875 C CA . ASP A 1 119 ? -9.380 -4.576 7.221 1.00 96.12 119 ASP A CA 1
ATOM 876 C C . ASP A 1 119 ? -9.863 -3.560 6.185 1.00 96.12 119 ASP A C 1
ATOM 878 O O . ASP A 1 119 ? -11.066 -3.441 5.942 1.00 96.12 119 ASP A O 1
ATOM 882 N N . TRP A 1 120 ? -8.939 -2.853 5.533 1.00 96.25 120 TRP A N 1
ATOM 883 C CA . TRP A 1 120 ? -9.269 -1.923 4.456 1.00 96.25 120 TRP A CA 1
ATOM 884 C C . TRP A 1 120 ? -9.970 -2.623 3.285 1.00 96.25 120 TRP A C 1
ATOM 886 O O . TRP A 1 120 ? -10.993 -2.138 2.795 1.00 96.25 120 TRP A O 1
ATOM 896 N N . ILE A 1 121 ? -9.470 -3.793 2.876 1.00 96.06 121 ILE A N 1
ATOM 897 C CA . ILE A 1 121 ? -10.073 -4.612 1.818 1.00 96.06 121 ILE A CA 1
ATOM 898 C C . ILE A 1 121 ? -11.466 -5.099 2.234 1.00 96.06 121 ILE A C 1
ATOM 900 O O . ILE A 1 121 ? -12.427 -4.940 1.482 1.00 96.06 121 ILE A O 1
ATOM 904 N N . ALA A 1 122 ? -11.602 -5.642 3.445 1.00 95.06 122 ALA A N 1
ATOM 905 C CA . ALA A 1 122 ? -12.864 -6.178 3.953 1.00 95.06 122 ALA A CA 1
ATOM 906 C C . ALA A 1 122 ? -13.970 -5.111 4.055 1.00 95.06 122 ALA A C 1
ATOM 908 O O . ALA A 1 122 ? -15.151 -5.413 3.881 1.00 95.06 122 ALA A O 1
ATOM 909 N N . ARG A 1 123 ? -13.603 -3.849 4.312 1.00 92.44 123 ARG A N 1
ATOM 910 C CA . ARG A 1 123 ? -14.547 -2.724 4.448 1.00 92.44 123 ARG A CA 1
ATOM 911 C C . ARG A 1 123 ? -15.002 -2.122 3.112 1.00 92.44 123 ARG A C 1
ATOM 913 O O . ARG A 1 123 ? -15.859 -1.232 3.114 1.00 92.44 123 ARG A O 1
ATOM 920 N N . GLY A 1 124 ? -14.488 -2.606 1.982 1.00 90.62 124 GLY A N 1
ATOM 921 C CA . GLY A 1 124 ? -14.845 -2.110 0.653 1.00 90.62 124 GLY A CA 1
ATOM 922 C C . GLY A 1 124 ? -13.972 -0.919 0.238 1.00 90.62 124 GLY A C 1
ATOM 923 O O . GLY A 1 124 ? -14.364 0.238 0.453 1.00 90.62 124 GLY A O 1
ATOM 924 N N . PRO A 1 125 ? -12.803 -1.164 -0.379 1.00 85.75 125 PRO A N 1
ATOM 925 C CA . PRO A 1 125 ? -11.847 -0.131 -0.763 1.00 85.75 125 PRO A CA 1
ATOM 926 C C . PRO A 1 125 ? -12.412 0.835 -1.813 1.00 85.75 125 PRO A C 1
ATOM 928 O O . PRO A 1 125 ? -11.948 1.966 -1.941 1.00 85.75 125 PRO A O 1
ATOM 931 N N . GLU A 1 126 ? -13.454 0.447 -2.549 1.00 82.38 126 GLU A N 1
ATOM 932 C CA . GLU A 1 126 ? -14.138 1.280 -3.537 1.00 82.38 126 GLU A CA 1
ATOM 933 C C . GLU A 1 126 ? -14.885 2.480 -2.949 1.00 82.38 126 GLU A C 1
ATOM 935 O O . GLU A 1 126 ? -15.259 3.389 -3.693 1.00 82.38 126 GLU A O 1
ATOM 940 N N . ARG A 1 127 ? -15.107 2.507 -1.632 1.00 78.25 127 ARG A N 1
ATOM 941 C CA . ARG A 1 127 ? -15.926 3.527 -0.972 1.00 78.25 127 ARG A CA 1
ATOM 942 C C . ARG A 1 127 ? -15.158 4.816 -0.641 1.00 78.25 127 ARG A C 1
ATOM 944 O O . ARG A 1 127 ? -15.590 5.552 0.251 1.00 78.25 127 ARG A O 1
ATOM 951 N N . ALA A 1 128 ? -14.044 5.094 -1.316 1.00 79.06 128 ALA A N 1
ATOM 952 C CA . ALA A 1 128 ? -13.295 6.330 -1.113 1.00 79.06 128 ALA A CA 1
ATOM 953 C C . ALA A 1 128 ? -14.146 7.566 -1.473 1.00 79.06 128 ALA A C 1
ATOM 955 O O . ALA A 1 128 ? -14.855 7.581 -2.484 1.00 79.06 128 ALA A O 1
ATOM 956 N N . ARG A 1 129 ? -14.096 8.599 -0.635 1.00 76.50 129 ARG A N 1
ATOM 957 C CA . ARG A 1 129 ? -14.860 9.845 -0.757 1.00 76.50 129 ARG A CA 1
ATOM 958 C C . ARG A 1 129 ? -14.011 10.988 -1.303 1.00 76.50 129 ARG A C 1
ATOM 960 O O . ARG A 1 129 ? -12.825 10.845 -1.576 1.00 76.50 129 ARG A O 1
ATOM 967 N N . ALA A 1 130 ? -14.643 12.136 -1.538 1.00 74.19 130 ALA A N 1
ATOM 968 C CA . ALA A 1 130 ? -13.941 13.321 -2.013 1.00 74.19 130 ALA A CA 1
ATOM 969 C C . ALA A 1 130 ? -12.979 13.872 -0.952 1.00 74.19 130 ALA A C 1
ATOM 971 O O . ALA A 1 130 ? -11.864 14.253 -1.299 1.00 74.19 130 ALA A O 1
ATOM 972 N N . ASP A 1 131 ? -13.394 13.890 0.312 1.00 75.62 131 ASP A N 1
ATOM 973 C CA . ASP A 1 131 ? -12.624 14.334 1.476 1.00 75.62 131 ASP A 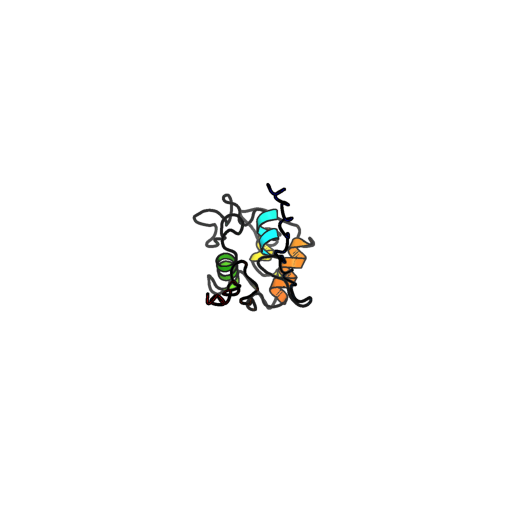CA 1
ATOM 974 C C . ASP A 1 131 ? -11.466 13.399 1.843 1.00 75.62 131 ASP A C 1
ATOM 976 O O . ASP A 1 131 ? -10.521 13.874 2.470 1.00 75.62 131 ASP A O 1
ATOM 980 N N . ASP A 1 132 ? -11.468 12.161 1.331 1.00 78.38 132 ASP A N 1
ATOM 981 C CA . ASP A 1 132 ? -10.396 11.162 1.486 1.00 78.38 132 ASP A CA 1
ATOM 982 C C . ASP A 1 132 ? -9.091 11.519 0.738 1.00 78.38 132 ASP A C 1
ATOM 984 O O . ASP A 1 132 ? -8.139 10.744 0.735 1.00 78.38 132 ASP A O 1
ATOM 988 N N . TRP A 1 133 ? -8.989 12.698 0.124 1.00 86.44 133 TRP A N 1
ATOM 989 C CA . TRP A 1 133 ? -7.798 13.087 -0.630 1.00 86.44 133 TRP A CA 1
ATOM 990 C C . TRP A 1 133 ? -7.284 14.455 -0.210 1.00 86.44 133 TRP A C 1
ATOM 992 O O . TRP A 1 133 ? -8.037 15.433 -0.209 1.00 86.44 133 TRP A O 1
ATOM 1002 N N . SER A 1 134 ? -5.999 14.557 0.106 1.00 78.56 134 SER A N 1
ATOM 1003 C CA . SER A 1 134 ? -5.349 15.844 0.305 1.00 78.56 134 SER A CA 1
ATOM 1004 C C . SER A 1 134 ? -5.546 16.724 -0.941 1.00 78.56 134 SER A C 1
ATOM 1006 O O . SER A 1 134 ? -5.593 16.260 -2.084 1.00 78.56 134 SER A O 1
ATOM 1008 N N . GLY A 1 135 ? -5.810 18.014 -0.716 1.00 69.94 135 GLY A N 1
ATOM 1009 C CA . GLY A 1 135 ? -6.084 18.979 -1.789 1.00 69.94 135 GLY A CA 1
ATOM 1010 C C . GLY A 1 135 ? -7.493 18.942 -2.406 1.00 69.94 135 GLY A C 1
ATOM 1011 O O . GLY A 1 135 ? -7.766 19.735 -3.301 1.00 69.94 135 GLY A O 1
ATOM 1012 N N . SER A 1 136 ? -8.413 18.085 -1.944 1.00 62.97 136 SER A N 1
ATOM 1013 C CA . SER A 1 136 ? -9.801 18.055 -2.448 1.00 62.97 136 SER A CA 1
ATOM 1014 C C . SER A 1 136 ? -10.733 19.112 -1.853 1.00 62.97 136 SER A C 1
ATOM 1016 O O . SER A 1 136 ? -11.816 19.354 -2.392 1.00 62.97 136 SER A O 1
ATOM 1018 N N . ARG A 1 137 ? -10.340 19.746 -0.741 1.00 58.19 137 ARG A N 1
ATOM 1019 C CA . ARG A 1 137 ? -11.094 20.860 -0.166 1.00 58.19 137 ARG A CA 1
ATOM 1020 C C . ARG A 1 137 ? -10.862 22.101 -1.014 1.00 58.19 137 ARG A C 1
ATOM 1022 O O . ARG A 1 137 ? -9.750 22.622 -1.062 1.00 58.19 137 ARG A O 1
ATOM 1029 N N . SER A 1 138 ? -11.932 22.611 -1.622 1.00 50.00 138 SER A N 1
ATOM 1030 C CA . SER A 1 138 ? -11.979 24.002 -2.061 1.00 50.00 138 SER A CA 1
ATOM 1031 C C . SER A 1 138 ? -11.563 24.871 -0.878 1.00 50.00 138 SER A C 1
ATOM 1033 O O . SER A 1 138 ? -12.197 24.812 0.179 1.00 50.00 138 SER A O 1
ATOM 1035 N N . LEU A 1 139 ? -10.495 25.658 -1.032 1.00 49.81 139 LEU A N 1
ATOM 1036 C CA . LEU A 1 139 ? -10.217 26.739 -0.091 1.00 49.81 139 LEU A CA 1
ATOM 1037 C C . LEU A 1 139 ? -11.511 27.550 0.046 1.00 49.81 139 LEU A C 1
ATOM 1039 O O . LEU A 1 139 ? -12.140 27.817 -0.985 1.00 49.81 139 LEU A O 1
ATOM 1043 N N . PRO A 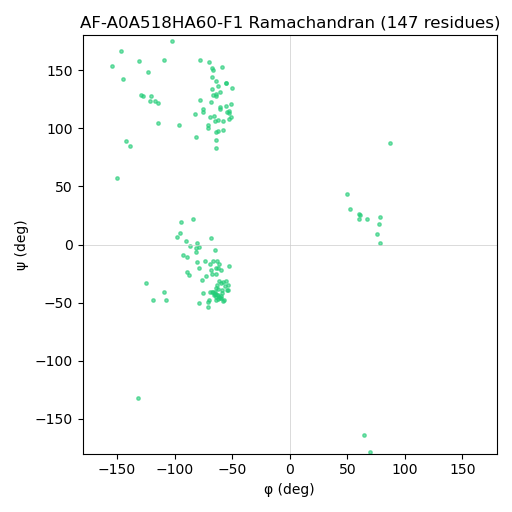1 140 ? -11.946 27.923 1.264 1.00 48.03 140 PRO A N 1
ATOM 1044 C CA . PRO A 1 140 ? -13.072 28.828 1.392 1.00 48.03 140 PRO A CA 1
ATOM 1045 C C . PRO A 1 140 ? -12.727 30.062 0.564 1.00 48.03 140 PRO A C 1
ATOM 1047 O O . PRO A 1 140 ? -11.745 30.752 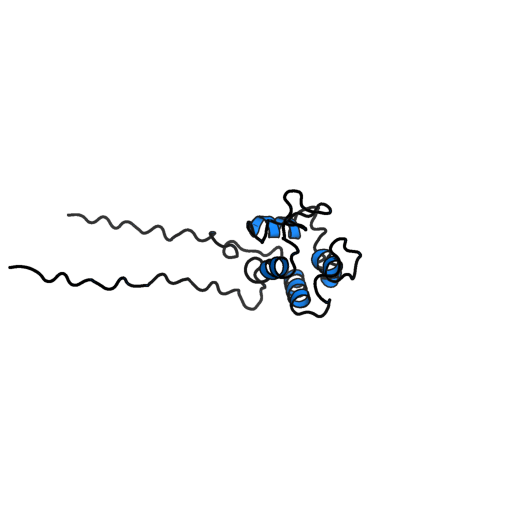0.842 1.00 48.03 140 PRO A O 1
ATOM 1050 N N . THR A 1 141 ? -13.482 30.292 -0.512 1.00 51.69 141 THR A N 1
ATOM 1051 C CA . THR A 1 141 ? -13.357 31.501 -1.314 1.00 51.69 141 THR A CA 1
ATOM 1052 C C . THR A 1 141 ? -13.711 32.631 -0.371 1.00 51.69 141 THR A C 1
ATOM 1054 O O . THR A 1 141 ? -14.888 32.847 -0.081 1.00 51.69 141 THR A O 1
ATOM 1057 N N . GLY A 1 142 ? -12.690 33.273 0.197 1.00 44.47 142 GLY A N 1
ATOM 1058 C CA . GLY A 1 142 ? -12.874 34.403 1.083 1.00 44.47 142 GLY A CA 1
ATOM 1059 C C . GLY A 1 142 ? -13.750 35.401 0.351 1.00 44.47 142 GLY A C 1
ATOM 1060 O O . GLY A 1 142 ? -13.354 35.935 -0.683 1.00 44.47 142 GLY A O 1
ATOM 1061 N N . THR A 1 143 ? -14.967 35.607 0.844 1.00 47.84 143 THR A N 1
ATOM 1062 C CA . THR A 1 143 ? -15.822 36.685 0.370 1.00 47.84 143 THR A CA 1
ATOM 1063 C C . THR A 1 143 ? -15.040 37.969 0.585 1.00 47.84 143 THR A C 1
ATOM 1065 O O . THR A 1 143 ? -14.860 38.410 1.722 1.00 47.84 143 THR A O 1
ATOM 1068 N N . SER A 1 144 ? -14.530 38.547 -0.501 1.00 50.69 144 SER A N 1
ATOM 1069 C CA . SER A 1 144 ? -13.964 39.884 -0.501 1.00 50.69 144 SER A CA 1
ATOM 1070 C C . SER A 1 144 ? -15.095 40.849 -0.162 1.00 50.69 144 SER A C 1
ATOM 1072 O O . SER A 1 144 ? -15.825 41.313 -1.038 1.00 50.69 144 SER A O 1
ATOM 1074 N N . ALA A 1 145 ? -15.288 41.113 1.128 1.00 49.47 145 ALA A N 1
ATOM 1075 C CA . ALA A 1 145 ? -16.124 42.205 1.576 1.00 49.47 145 ALA A CA 1
ATOM 1076 C C . ALA A 1 145 ? -15.484 43.494 1.054 1.00 49.47 145 ALA A C 1
ATOM 1078 O O . ALA A 1 145 ? -14.415 43.912 1.504 1.00 49.47 145 ALA A O 1
ATOM 1079 N N . SER A 1 146 ? -16.128 44.085 0.049 1.00 49.97 146 SER A N 1
ATOM 1080 C CA . SER A 1 146 ? -15.816 45.402 -0.480 1.00 49.97 146 SER A CA 1
ATOM 1081 C C . SER A 1 146 ? -15.756 46.400 0.677 1.00 49.97 146 SER A C 1
ATOM 1083 O O . SER A 1 146 ? -16.787 46.749 1.260 1.00 49.97 146 SER A O 1
ATOM 1085 N N . ARG A 1 147 ? -14.558 46.879 1.012 1.00 48.84 147 ARG A N 1
ATOM 1086 C CA . ARG A 1 147 ? -14.416 48.114 1.779 1.00 48.84 147 ARG A CA 1
ATOM 1087 C C . ARG A 1 1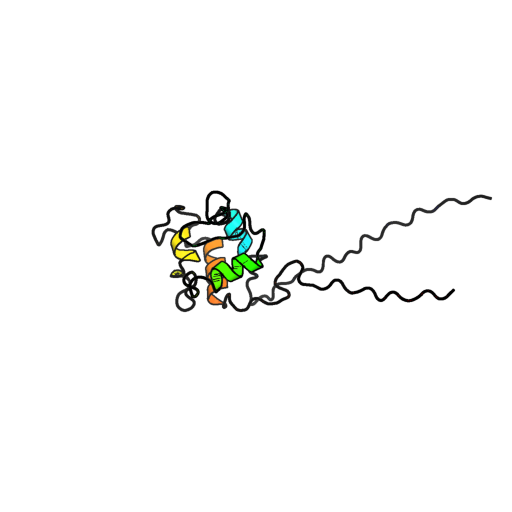47 ? -14.809 49.255 0.846 1.00 48.84 147 ARG A C 1
ATOM 1089 O O . ARG A 1 147 ? -14.035 49.631 -0.026 1.00 48.84 147 ARG A O 1
ATOM 1096 N N . ARG A 1 148 ? -16.042 49.742 1.000 1.00 46.34 148 ARG A N 1
ATOM 1097 C CA . ARG A 1 148 ? -16.424 51.080 0.542 1.00 46.34 148 ARG A CA 1
ATOM 1098 C C . ARG A 1 148 ? -15.693 52.083 1.434 1.00 46.34 148 ARG A C 1
ATOM 1100 O O . ARG A 1 148 ? -15.827 52.003 2.655 1.00 46.34 148 ARG A O 1
ATOM 1107 N N . ALA A 1 149 ? -14.909 52.949 0.808 1.00 53.94 149 ALA A N 1
ATOM 1108 C CA . ALA A 1 149 ? -14.539 54.260 1.322 1.00 53.94 149 ALA A CA 1
ATOM 1109 C C . ALA A 1 149 ? -15.334 55.293 0.521 1.00 53.94 149 ALA A C 1
ATOM 1111 O O . ALA A 1 149 ? -15.580 55.012 -0.678 1.00 53.94 149 ALA A O 1
#

Mean predicted aligned error: 10.12 Å

Foldseek 3Di:
DDDDDDDDPDPPDPCPPPLDDDPLADQQLPHQLVLCLVLVCLDCVALVPPCHPPQQHDNHSCPDSPVNLCSCCPPPNNQQADLVQRCPRVVQCQCCVVDPHPVPHRDHCPDPNVVSSSSNRNSPSPPDDLSSDPPSDDDPPPPPPDPDD

Organism: NCBI:txid2527974

pLDDT: mean 84.49, std 18.18, range [44.47, 98.44]

Sequence (149 aa):
MAAVLALSPMRAGADIGERATPPDRVDFELEVMPVFTLFGCNAGSCHGAAAGRGGFKLSLYGGDPRADHRAIVRQLEGRWINLASPDDSLLLAEPTFALDHGGGLRYEADSEAAGLLRDWIARGPERARADDWSGSRSLPTGTSASRRA

Solvent-accessible surface area (backbone atoms only — not comparable to full-atom values): 9181 Å² total; per-residue (Å²): 139,82,83,82,84,78,80,73,78,81,78,91,72,76,78,77,72,77,82,78,72,58,92,91,61,69,48,56,57,82,56,50,46,51,49,35,45,76,56,42,47,17,27,63,93,34,20,12,19,97,85,26,47,96,94,41,56,34,36,52,66,58,76,38,52,70,58,31,51,45,42,47,63,52,42,80,85,17,68,39,58,32,70,93,44,37,69,75,6,48,75,44,21,25,40,37,48,79,34,96,34,102,79,44,72,56,49,56,72,86,34,71,67,42,49,52,52,35,52,32,39,62,70,47,67,84,72,72,58,70,83,65,38,92,86,57,69,76,72,80,77,75,77,79,73,78,81,81,128

Radius of gyration: 21.71 Å; Cα contacts (8 Å, |Δi|>4): 173; chains: 1; bounding box: 30×80×35 Å

Secondary structure (DSSP, 8-state):
-------PPP------------TT---IIIIIHHHHHHTTTTSTTTTTSTT-BTTB---GGGS-HHHHHHHHHTGGGGTT--SS-GGG-HHHHTTTTSS--TT---S-TTSHHHHHHHHHHHT-GGG--STTSTT-SPP----------